Protein AF-I4MXT0-F1 (afdb_monomer_lite)

pLDDT: mean 84.03, std 13.74, range [37.88, 95.0]

Secondary structure (DSSP, 8-state):
-------HHHHHHHHHHHHHHHHHHHHHHHHHHHHHHHHHHHHHHHHHHHHHHHHHHHHHHHHHHHHHHHHHHHHHHHHHHHHHHHHHHHHHHHHHHHHHHH--PPTTTTS--SHHHHHHHHHHHHHHHHHHHHHHHHHHHHHTS----

Radius of gyration: 50.61 Å; chains: 1; bounding box: 91×42×137 Å

Sequence (149 aa):
MARRRSSIPELLMIKILSVLVIPVVGYYAVSQIMQTAFTQQIATIQAVNQQAQEQQQRSIEVARQQKVAAARAAQAANEQYIEEARRRGAAEQAKTQAWYASYQAPKGCNNWKTDTQMVACVEQENAAKQEFDRKWDAGLKETSQPTMR

Foldseek 3Di:
DDDPPPDPVVVVVCVVVCVVVVVVVVVVVVVVVVVVVVVVVVVVVVVVVVVVVVVVVVVVVVVVVVVVVVVVVVVVVVVVVVVVVVVVVVVVVVLVVVLVVPDDQPPQCVPPPDPVSVVVSVVVSVVVVVVSVVVVVVVVVVVPPPPDD

Structure (mmCIF, N/CA/C/O backbone):
data_AF-I4MXT0-F1
#
_entry.id   AF-I4MXT0-F1
#
loop_
_atom_site.group_PDB
_atom_site.id
_atom_site.type_symbol
_atom_site.label_atom_id
_atom_site.label_alt_id
_atom_site.label_comp_id
_atom_site.label_asym_id
_atom_site.label_entity_id
_atom_site.label_seq_id
_atom_site.pdbx_PDB_ins_code
_atom_site.Cartn_x
_atom_site.Cartn_y
_atom_site.Cartn_z
_atom_site.occupancy
_atom_site.B_iso_or_equiv
_atom_site.auth_seq_id
_atom_site.auth_comp_id
_atom_site.auth_asym_id
_atom_site.auth_atom_id
_atom_site.pdbx_PDB_model_num
ATOM 1 N N . MET A 1 1 ? 60.994 -12.679 -85.565 1.00 41.78 1 MET A N 1
ATOM 2 C CA . MET A 1 1 ? 60.849 -11.966 -84.275 1.00 41.78 1 MET A CA 1
ATOM 3 C C . MET A 1 1 ? 60.884 -10.462 -84.535 1.00 41.78 1 MET A C 1
ATOM 5 O O . MET A 1 1 ? 61.959 -9.885 -84.623 1.00 41.78 1 MET A O 1
ATOM 9 N N . ALA A 1 2 ? 59.728 -9.831 -84.751 1.00 41.31 2 ALA A N 1
ATOM 10 C CA . ALA A 1 2 ? 59.643 -8.390 -84.992 1.00 41.31 2 ALA A CA 1
ATOM 11 C C . ALA A 1 2 ? 59.558 -7.653 -83.646 1.00 41.31 2 ALA A C 1
ATOM 13 O O . ALA A 1 2 ? 58.547 -7.739 -82.950 1.00 41.31 2 ALA A O 1
ATOM 14 N N . ARG A 1 3 ? 60.631 -6.952 -83.254 1.00 51.75 3 ARG A N 1
ATOM 15 C CA . ARG A 1 3 ? 60.610 -6.029 -82.108 1.00 51.75 3 ARG A CA 1
ATOM 16 C C . ARG A 1 3 ? 59.709 -4.848 -82.466 1.00 51.75 3 ARG A C 1
ATOM 18 O O . ARG A 1 3 ? 60.120 -3.952 -83.199 1.00 51.75 3 ARG A O 1
ATOM 25 N N . ARG A 1 4 ? 58.478 -4.863 -81.953 1.00 55.06 4 ARG A N 1
ATOM 26 C CA . ARG A 1 4 ? 57.554 -3.725 -81.988 1.00 55.06 4 ARG A CA 1
ATOM 27 C C . ARG A 1 4 ? 58.203 -2.580 -81.206 1.00 55.06 4 ARG A C 1
ATOM 29 O O . ARG A 1 4 ? 58.259 -2.606 -79.981 1.00 55.06 4 ARG A O 1
ATOM 36 N N . ARG A 1 5 ? 58.770 -1.615 -81.927 1.00 56.19 5 ARG A N 1
ATOM 37 C CA . ARG A 1 5 ? 59.289 -0.358 -81.381 1.00 56.19 5 ARG A CA 1
ATOM 38 C C . ARG A 1 5 ? 58.054 0.447 -80.967 1.00 56.19 5 ARG A C 1
ATOM 40 O O . ARG A 1 5 ? 57.443 1.077 -81.822 1.00 56.19 5 ARG A O 1
ATOM 47 N N . SER A 1 6 ? 57.603 0.323 -79.715 1.00 58.59 6 SER A N 1
ATOM 48 C CA . SER A 1 6 ? 56.526 1.191 -79.239 1.00 58.59 6 SER A CA 1
ATOM 49 C C . SER A 1 6 ? 57.048 2.622 -79.247 1.00 58.59 6 SER A C 1
ATOM 51 O O . SER A 1 6 ? 58.166 2.917 -78.812 1.00 58.59 6 SER A O 1
ATOM 53 N N . SER A 1 7 ? 56.268 3.497 -79.857 1.00 58.91 7 SER A N 1
ATOM 54 C CA . SER A 1 7 ? 56.577 4.905 -79.992 1.00 58.91 7 SER A CA 1
ATOM 55 C C . SER A 1 7 ? 56.650 5.492 -78.582 1.00 58.91 7 SER A C 1
ATOM 57 O O . SER A 1 7 ? 55.669 5.453 -77.848 1.00 58.91 7 SER A O 1
ATOM 59 N N . ILE A 1 8 ? 57.795 6.066 -78.206 1.00 62.78 8 ILE A N 1
ATOM 60 C CA . ILE A 1 8 ? 58.009 6.845 -76.971 1.00 62.78 8 ILE A CA 1
ATOM 61 C C . ILE A 1 8 ? 56.798 7.733 -76.562 1.00 62.78 8 ILE A C 1
ATOM 63 O O . ILE A 1 8 ? 56.517 7.796 -75.362 1.00 62.78 8 ILE A O 1
ATOM 67 N N . PRO A 1 9 ? 56.018 8.356 -77.480 1.00 65.56 9 PRO A N 1
ATOM 68 C CA . PRO A 1 9 ? 54.795 9.082 -77.105 1.00 65.56 9 PRO A CA 1
ATOM 69 C C . PRO A 1 9 ? 53.661 8.236 -76.487 1.00 65.56 9 PRO A C 1
ATOM 71 O O . PRO A 1 9 ? 52.953 8.745 -75.620 1.00 65.56 9 PRO A O 1
ATOM 74 N N . GLU A 1 10 ? 53.483 6.960 -76.849 1.00 70.38 10 GLU A N 1
ATOM 75 C CA . GLU A 1 10 ? 52.417 6.114 -76.270 1.00 70.38 10 GLU A CA 1
ATOM 76 C C . GLU A 1 10 ? 52.673 5.811 -74.789 1.00 70.38 10 GLU A C 1
ATOM 78 O O . GLU A 1 10 ? 51.759 5.825 -73.964 1.00 70.38 10 GLU A O 1
ATOM 83 N N . LEU A 1 11 ? 53.938 5.597 -74.426 1.00 72.06 11 LEU A N 1
ATOM 84 C CA . LEU A 1 11 ? 54.337 5.272 -73.057 1.00 72.06 11 LEU A CA 1
ATOM 85 C C . LEU A 1 11 ? 54.205 6.478 -72.111 1.00 72.06 11 LEU A C 1
ATOM 87 O O . LEU A 1 11 ? 53.909 6.307 -70.929 1.00 72.06 11 LEU A O 1
ATOM 91 N N . LEU A 1 12 ? 54.386 7.696 -72.631 1.00 73.94 12 LEU A N 1
ATOM 92 C CA . LEU A 1 12 ? 54.162 8.939 -71.888 1.00 73.94 12 LEU A CA 1
ATOM 93 C C . LEU A 1 12 ? 52.668 9.212 -71.671 1.00 73.94 12 LEU A C 1
ATOM 95 O O . LEU A 1 12 ? 52.271 9.549 -70.555 1.00 73.94 12 LEU A O 1
ATOM 99 N N . MET A 1 13 ? 51.834 8.984 -72.689 1.00 75.81 13 MET A N 1
ATOM 100 C CA . MET A 1 13 ? 50.377 9.127 -72.578 1.00 75.81 13 MET A CA 1
ATOM 101 C C . MET A 1 13 ? 49.783 8.158 -71.548 1.00 75.81 13 MET A C 1
ATOM 103 O O . MET A 1 13 ? 48.961 8.569 -70.731 1.00 75.81 13 MET A O 1
ATOM 107 N N . ILE A 1 14 ? 50.250 6.904 -71.507 1.00 81.25 14 ILE A N 1
ATOM 108 C CA . ILE A 1 14 ? 49.807 5.911 -70.511 1.00 81.25 14 ILE A CA 1
ATOM 109 C C . ILE A 1 14 ? 50.143 6.357 -69.083 1.00 81.25 14 ILE A C 1
ATOM 111 O O . ILE A 1 14 ? 49.309 6.217 -68.190 1.00 81.25 14 ILE A O 1
ATOM 115 N N . LYS A 1 15 ? 51.329 6.934 -68.847 1.00 78.69 15 LYS A N 1
ATOM 116 C CA . LYS A 1 15 ? 51.709 7.426 -67.512 1.00 78.69 15 LYS A CA 1
ATOM 117 C C . LYS A 1 15 ? 50.814 8.579 -67.060 1.00 78.69 15 LYS A C 1
ATOM 119 O O . LYS A 1 15 ? 50.320 8.545 -65.937 1.00 78.69 15 LYS A O 1
ATOM 124 N N . ILE A 1 16 ? 50.546 9.545 -67.936 1.00 81.31 16 ILE A N 1
ATOM 125 C CA . ILE A 1 16 ? 49.689 10.697 -67.615 1.00 81.31 16 ILE A CA 1
ATOM 126 C C . ILE A 1 16 ? 48.239 10.247 -67.377 1.00 81.31 16 ILE A C 1
ATOM 128 O O . ILE A 1 16 ? 47.626 10.645 -66.388 1.00 81.31 16 ILE A O 1
ATOM 132 N N . LEU A 1 17 ? 47.713 9.353 -68.220 1.00 80.94 17 LEU A N 1
ATOM 133 C CA . LEU A 1 17 ? 46.374 8.784 -68.046 1.00 80.94 17 LEU A CA 1
ATOM 134 C C . LEU A 1 17 ? 46.263 7.952 -66.762 1.00 80.94 17 LEU A C 1
ATOM 136 O O . LEU A 1 17 ? 45.260 8.054 -66.060 1.00 80.94 17 LEU A O 1
ATOM 140 N N . SER A 1 18 ? 47.293 7.181 -66.400 1.00 78.75 18 SER A N 1
ATOM 141 C CA . SER A 1 18 ? 47.273 6.366 -65.177 1.00 78.75 18 SER A CA 1
ATOM 142 C C . SER A 1 18 ? 47.154 7.206 -63.900 1.00 78.75 18 SER A C 1
ATOM 144 O O . SER A 1 18 ? 46.420 6.823 -62.992 1.00 78.75 18 SER A O 1
ATOM 146 N N . VAL A 1 19 ? 47.783 8.388 -63.858 1.00 82.94 19 VAL A N 1
ATOM 147 C CA . VAL A 1 19 ? 47.712 9.311 -62.710 1.00 82.94 19 VAL A CA 1
ATOM 148 C C . VAL A 1 19 ? 46.307 9.890 -62.527 1.00 82.94 19 VAL A C 1
ATOM 150 O O . VAL A 1 19 ? 45.939 10.213 -61.405 1.00 82.94 19 VAL A O 1
ATOM 153 N N . LEU A 1 20 ? 45.500 9.979 -63.588 1.00 82.75 20 LEU A N 1
ATOM 154 C CA . LEU A 1 20 ? 44.118 10.464 -63.512 1.00 82.75 20 LEU A CA 1
ATOM 155 C C . LEU A 1 20 ? 43.102 9.338 -63.292 1.00 82.75 20 LEU A C 1
ATOM 157 O O . LEU A 1 20 ? 42.150 9.505 -62.536 1.00 82.75 20 LEU A O 1
ATOM 161 N N . VAL A 1 21 ? 43.301 8.174 -63.912 1.00 86.25 21 VAL A N 1
ATOM 162 C CA . VAL A 1 21 ? 42.339 7.063 -63.839 1.00 86.25 21 VAL A CA 1
ATOM 163 C C . VAL A 1 21 ? 42.372 6.373 -62.474 1.00 86.25 21 VAL A C 1
ATOM 165 O O . VAL A 1 21 ? 41.317 6.085 -61.913 1.00 86.25 21 VAL A O 1
ATOM 168 N N . ILE A 1 22 ? 43.559 6.145 -61.902 1.00 85.25 22 ILE A N 1
ATOM 169 C CA . ILE A 1 22 ? 43.711 5.471 -60.603 1.00 85.25 22 ILE A CA 1
ATOM 170 C C . ILE A 1 22 ? 42.961 6.195 -59.466 1.00 85.25 22 ILE A C 1
ATOM 172 O O . ILE A 1 22 ? 42.197 5.526 -58.768 1.00 85.25 22 ILE A O 1
ATOM 176 N N . PRO A 1 23 ? 43.098 7.522 -59.258 1.00 86.12 23 PRO A N 1
ATOM 177 C CA . PRO A 1 23 ? 42.370 8.202 -58.188 1.00 86.12 23 PRO A CA 1
ATOM 178 C C . PRO A 1 23 ? 40.860 8.251 -58.437 1.00 86.12 23 PRO A C 1
ATOM 180 O O . PRO A 1 23 ? 40.099 8.144 -57.481 1.00 86.12 23 PRO A O 1
ATOM 183 N N . VAL A 1 24 ? 40.407 8.352 -59.692 1.00 88.00 24 VAL A N 1
ATOM 184 C CA . VAL A 1 24 ? 38.970 8.348 -60.021 1.00 88.00 24 VAL A CA 1
ATOM 185 C C . VAL A 1 24 ? 38.340 6.989 -59.716 1.00 88.00 24 VAL A C 1
ATOM 187 O O . VAL A 1 24 ? 37.289 6.924 -59.078 1.00 88.00 24 VAL A O 1
ATOM 190 N N . VAL A 1 25 ? 38.998 5.897 -60.113 1.00 88.44 25 VAL A N 1
ATOM 191 C CA . VAL A 1 25 ? 38.541 4.533 -59.807 1.00 88.44 25 VAL A CA 1
ATOM 192 C C . VAL A 1 25 ? 38.615 4.262 -58.303 1.00 88.44 25 VAL A C 1
ATOM 194 O O . VAL A 1 25 ? 37.675 3.710 -57.737 1.00 88.44 25 VAL A O 1
ATOM 197 N N . GLY A 1 26 ? 39.685 4.706 -57.637 1.00 85.88 26 GLY A N 1
ATOM 198 C CA . GLY A 1 26 ? 39.828 4.602 -56.184 1.00 85.88 26 GLY A CA 1
ATOM 199 C C . GLY A 1 26 ? 38.723 5.346 -55.430 1.00 85.88 26 GLY A C 1
ATOM 200 O O . GLY A 1 26 ? 38.125 4.790 -54.512 1.00 85.88 26 GLY A O 1
ATOM 201 N N . TYR A 1 27 ? 38.384 6.564 -55.856 1.00 91.00 27 TYR A N 1
ATOM 202 C CA . TYR A 1 27 ? 37.293 7.353 -55.283 1.00 91.00 27 TYR A CA 1
ATOM 203 C C . TYR A 1 27 ? 35.930 6.661 -55.439 1.00 91.00 27 TYR A C 1
ATOM 205 O O . TYR A 1 27 ? 35.166 6.554 -54.475 1.00 91.00 27 TYR A O 1
ATOM 213 N N . TYR A 1 28 ? 35.634 6.131 -56.630 1.00 90.19 28 TYR A N 1
ATOM 214 C CA . TYR A 1 28 ? 34.402 5.374 -56.870 1.00 90.19 28 TYR A CA 1
ATOM 215 C C . TYR A 1 28 ? 34.328 4.092 -56.032 1.00 90.19 28 TYR A C 1
ATOM 217 O O . TYR A 1 28 ? 33.286 3.794 -55.455 1.00 90.19 28 TYR A O 1
ATOM 225 N N . ALA A 1 29 ? 35.431 3.352 -55.907 1.00 86.00 29 ALA A N 1
ATOM 226 C CA . ALA A 1 29 ? 35.468 2.143 -55.090 1.00 86.00 29 ALA A CA 1
ATOM 227 C C . ALA A 1 29 ? 35.245 2.450 -53.597 1.00 86.00 29 ALA A C 1
ATOM 229 O O . ALA A 1 29 ? 34.421 1.806 -52.948 1.00 86.00 29 ALA A O 1
ATOM 230 N N . VAL A 1 30 ? 35.928 3.465 -53.056 1.00 87.81 30 VAL A N 1
ATOM 231 C CA . VAL A 1 30 ? 35.807 3.845 -51.639 1.00 87.81 30 VAL A CA 1
ATOM 232 C C . VAL A 1 30 ? 34.409 4.376 -51.323 1.00 87.81 30 VAL A C 1
ATOM 234 O O . VAL A 1 30 ? 33.826 3.978 -50.317 1.00 87.81 30 VAL A O 1
ATOM 237 N N . SER A 1 31 ? 33.836 5.224 -52.181 1.00 85.38 31 SER A N 1
ATOM 238 C CA . SER A 1 31 ? 32.486 5.768 -51.971 1.00 85.38 31 SER A CA 1
ATOM 239 C C . SER A 1 31 ? 31.403 4.683 -51.941 1.00 85.38 31 SER A C 1
ATOM 241 O O . SER A 1 31 ? 30.530 4.730 -51.075 1.00 85.38 31 SER A O 1
ATOM 243 N N . GLN A 1 32 ? 31.492 3.665 -52.801 1.00 83.00 32 GLN A N 1
ATOM 244 C CA . GLN A 1 32 ? 30.561 2.528 -52.804 1.00 83.00 32 GLN A CA 1
ATOM 245 C C . GLN A 1 32 ? 30.667 1.688 -51.522 1.00 83.00 32 GLN A C 1
ATOM 247 O O . GLN A 1 32 ? 29.659 1.366 -50.886 1.00 83.00 32 GLN A O 1
ATOM 252 N N . ILE A 1 33 ? 31.893 1.386 -51.081 1.00 84.50 33 ILE A N 1
ATOM 253 C CA . ILE A 1 33 ? 32.123 0.663 -49.822 1.00 84.50 33 ILE A CA 1
ATOM 254 C C . ILE A 1 33 ? 31.567 1.467 -48.640 1.00 84.50 33 ILE A C 1
ATOM 256 O O . ILE A 1 33 ? 30.888 0.919 -47.774 1.00 84.50 33 ILE A O 1
ATOM 260 N N . MET A 1 34 ? 31.781 2.782 -48.626 1.00 84.69 34 MET A N 1
ATOM 261 C CA . MET A 1 34 ? 31.307 3.643 -47.546 1.00 84.69 34 MET A CA 1
ATOM 262 C C . MET A 1 34 ? 29.771 3.706 -47.493 1.00 84.69 34 MET A C 1
ATOM 264 O O . MET A 1 34 ? 29.193 3.591 -46.416 1.00 84.69 34 MET A O 1
ATOM 268 N N . GLN A 1 35 ? 29.093 3.807 -48.642 1.00 83.38 35 GLN A N 1
ATOM 269 C CA . GLN A 1 35 ? 27.625 3.798 -48.715 1.00 83.38 35 GLN A CA 1
ATOM 270 C C . GLN A 1 35 ? 27.022 2.480 -48.207 1.00 83.38 35 GLN A C 1
ATOM 272 O O . GLN A 1 35 ? 26.057 2.489 -47.438 1.00 83.38 35 GLN A O 1
ATOM 277 N N . THR A 1 36 ? 27.606 1.339 -48.580 1.00 82.94 36 THR A N 1
ATOM 278 C CA . THR A 1 36 ? 27.148 0.029 -48.083 1.00 82.94 36 THR A CA 1
ATOM 279 C C . THR A 1 36 ? 27.389 -0.144 -46.579 1.00 82.94 36 THR A C 1
ATOM 281 O O . THR A 1 36 ? 26.516 -0.644 -45.872 1.00 82.94 36 THR A O 1
ATOM 284 N N . ALA A 1 37 ? 28.511 0.349 -46.049 1.00 82.62 37 ALA A N 1
ATOM 285 C CA . ALA A 1 37 ? 28.778 0.322 -44.611 1.00 82.62 37 ALA A CA 1
ATOM 286 C C . ALA A 1 37 ? 27.802 1.213 -43.817 1.00 82.62 37 ALA A C 1
ATOM 288 O O . ALA A 1 37 ? 27.270 0.791 -42.789 1.00 82.62 37 ALA A O 1
ATOM 289 N N . PHE A 1 38 ? 27.511 2.423 -44.307 1.00 84.69 38 PHE A N 1
ATOM 290 C CA . PHE A 1 38 ? 26.561 3.330 -43.657 1.00 84.69 38 PHE A CA 1
ATOM 291 C C . PHE A 1 38 ? 25.131 2.792 -43.667 1.00 84.69 38 PHE A C 1
ATOM 293 O O . PHE A 1 38 ? 24.444 2.863 -42.651 1.00 84.69 38 PHE A O 1
ATOM 300 N N . THR A 1 39 ? 24.677 2.227 -44.787 1.00 83.94 39 THR A N 1
ATOM 301 C CA . THR A 1 39 ? 23.320 1.661 -44.881 1.00 83.94 39 THR A CA 1
ATOM 302 C C . THR A 1 39 ? 23.118 0.498 -43.910 1.00 83.94 39 THR A C 1
ATOM 304 O O . THR A 1 39 ? 22.080 0.434 -43.252 1.00 83.94 39 THR A O 1
ATOM 307 N N . GLN A 1 40 ? 24.126 -0.361 -43.730 1.00 83.38 40 GLN A N 1
ATOM 308 C CA . GLN A 1 40 ? 24.077 -1.434 -42.733 1.00 83.38 40 GLN A CA 1
ATOM 309 C C . GLN A 1 40 ? 24.033 -0.899 -41.295 1.00 83.38 40 GLN A C 1
ATOM 311 O O . GLN A 1 40 ? 23.240 -1.387 -40.492 1.00 83.38 40 GLN A O 1
ATOM 316 N N . GLN A 1 41 ? 24.826 0.127 -40.967 1.00 82.56 41 GLN A N 1
ATOM 317 C CA . GLN A 1 41 ? 24.808 0.730 -39.627 1.00 82.56 41 GLN A CA 1
ATOM 318 C C . GLN A 1 41 ? 23.496 1.463 -39.319 1.00 82.56 41 GLN A C 1
ATOM 320 O O . GLN A 1 41 ? 22.995 1.392 -38.201 1.00 82.56 41 GLN A O 1
ATOM 325 N N . ILE A 1 42 ? 22.902 2.148 -40.297 1.00 86.88 42 ILE A N 1
ATOM 326 C CA . ILE A 1 42 ? 21.613 2.822 -40.097 1.00 86.88 42 ILE A CA 1
ATOM 327 C C . ILE A 1 42 ? 20.505 1.791 -39.851 1.00 86.88 42 ILE A C 1
ATOM 329 O O . ILE A 1 42 ? 19.686 1.990 -38.954 1.00 86.88 42 ILE A O 1
ATOM 333 N N . ALA A 1 43 ? 20.500 0.676 -40.588 1.00 85.69 43 ALA A N 1
ATOM 334 C CA . ALA A 1 43 ? 19.513 -0.385 -40.403 1.00 85.69 43 ALA A CA 1
ATOM 335 C C . ALA A 1 43 ? 19.597 -1.020 -39.003 1.00 85.69 43 ALA A C 1
ATOM 337 O O . ALA A 1 43 ? 18.569 -1.226 -38.356 1.00 85.69 43 ALA A O 1
ATOM 338 N N . THR A 1 44 ? 20.808 -1.277 -38.494 1.00 86.94 44 THR A N 1
ATOM 339 C CA . THR A 1 44 ? 20.982 -1.821 -37.138 1.00 86.94 44 THR A CA 1
ATOM 340 C C . THR A 1 44 ? 20.589 -0.812 -36.063 1.00 86.94 44 THR A C 1
ATOM 342 O O . THR A 1 44 ? 19.883 -1.177 -35.125 1.00 86.94 44 THR A O 1
ATOM 345 N N . ILE A 1 45 ? 20.956 0.465 -36.211 1.00 88.44 45 ILE A N 1
ATOM 346 C CA . ILE A 1 45 ? 20.565 1.526 -35.270 1.00 88.44 45 ILE A CA 1
ATOM 347 C C . ILE A 1 45 ? 19.042 1.699 -35.232 1.00 88.44 45 ILE A C 1
ATOM 349 O O . ILE A 1 45 ? 18.468 1.843 -34.152 1.00 88.44 45 ILE A O 1
ATOM 353 N N . GLN A 1 46 ? 18.365 1.653 -36.382 1.00 87.31 46 GLN A N 1
ATOM 354 C CA . GLN A 1 46 ? 16.903 1.720 -36.432 1.00 87.31 46 GLN A CA 1
ATOM 355 C C . GLN A 1 46 ? 16.254 0.522 -35.733 1.00 87.31 46 GLN A C 1
ATOM 357 O O . GLN A 1 46 ? 15.334 0.720 -34.941 1.00 87.31 46 GLN A O 1
ATOM 362 N N . ALA A 1 47 ? 16.763 -0.693 -35.957 1.00 88.38 47 ALA A N 1
ATOM 363 C CA . ALA A 1 47 ? 16.253 -1.893 -35.299 1.00 88.38 47 ALA A CA 1
ATOM 364 C C . ALA A 1 47 ? 16.444 -1.845 -33.772 1.00 88.38 47 ALA A C 1
ATOM 366 O O . ALA A 1 47 ? 15.512 -2.144 -33.026 1.00 88.38 47 ALA A O 1
ATOM 367 N N . VAL A 1 48 ? 17.615 -1.406 -33.291 1.00 91.19 48 VAL A N 1
ATOM 368 C CA . VAL A 1 48 ? 17.876 -1.257 -31.849 1.00 91.19 48 VAL A CA 1
ATOM 369 C C . VAL A 1 48 ? 16.991 -0.170 -31.239 1.00 91.19 48 VAL A C 1
ATOM 371 O O . VAL A 1 48 ? 16.426 -0.381 -30.170 1.00 91.19 48 VAL A O 1
ATOM 374 N N . ASN A 1 49 ? 16.807 0.966 -31.916 1.00 90.94 49 ASN A N 1
ATOM 375 C CA . ASN A 1 49 ? 15.930 2.032 -31.427 1.00 90.94 49 ASN A CA 1
ATOM 376 C C . ASN A 1 49 ? 14.463 1.594 -31.354 1.00 90.94 49 ASN A C 1
ATOM 378 O O . ASN A 1 49 ? 13.787 1.918 -30.380 1.00 90.94 49 ASN A O 1
ATOM 382 N N . GLN A 1 50 ? 13.972 0.840 -32.341 1.00 91.88 50 GLN A N 1
ATOM 383 C CA . GLN A 1 50 ? 12.615 0.288 -32.308 1.00 91.88 50 GLN A CA 1
ATOM 384 C C . GLN A 1 50 ? 12.447 -0.697 -31.148 1.00 91.88 50 GLN A C 1
ATOM 386 O O . GLN A 1 50 ? 11.509 -0.566 -30.365 1.00 91.88 50 GLN A O 1
ATOM 391 N N . GLN A 1 51 ? 13.398 -1.618 -30.962 1.00 92.38 51 GLN A N 1
ATOM 392 C CA . GLN A 1 51 ? 13.371 -2.548 -29.832 1.00 92.38 51 GLN A CA 1
ATOM 393 C C . GLN A 1 51 ? 13.436 -1.825 -28.482 1.00 92.38 51 GLN A C 1
ATOM 395 O O . GLN A 1 51 ? 12.693 -2.172 -27.565 1.00 92.38 51 GLN A O 1
ATOM 400 N N . ALA A 1 52 ? 14.279 -0.798 -28.357 1.00 91.56 52 ALA A N 1
ATOM 401 C CA . ALA A 1 52 ? 14.376 0.007 -27.145 1.00 91.56 52 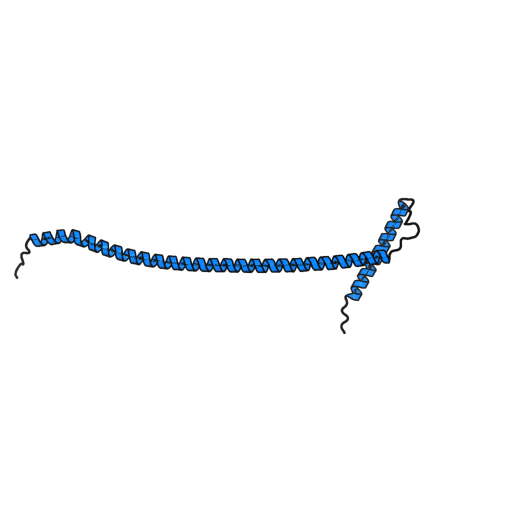ALA A CA 1
ATOM 402 C C . ALA A 1 52 ? 13.062 0.748 -26.851 1.00 91.56 52 ALA A C 1
ATOM 404 O O . ALA A 1 52 ? 12.600 0.745 -25.710 1.00 91.56 52 ALA A O 1
ATOM 405 N N . GLN A 1 53 ? 12.417 1.321 -27.874 1.00 92.88 53 GLN A N 1
ATOM 406 C CA . GLN A 1 53 ? 11.111 1.965 -27.724 1.00 92.88 53 GLN A CA 1
ATOM 407 C C . GLN A 1 53 ? 10.025 0.971 -27.312 1.00 92.88 53 GLN A C 1
ATOM 409 O O . GLN A 1 53 ? 9.264 1.258 -26.389 1.00 92.88 53 GLN A O 1
ATOM 414 N N . GLU A 1 54 ? 9.963 -0.208 -27.930 1.00 92.94 54 GLU A N 1
ATOM 415 C CA . GLU A 1 54 ? 8.997 -1.242 -27.551 1.00 92.94 54 GLU A CA 1
ATOM 416 C C . GLU A 1 54 ? 9.211 -1.725 -26.114 1.00 92.94 54 GLU A C 1
ATOM 418 O O . GLU A 1 54 ? 8.253 -1.855 -25.349 1.00 92.94 54 GLU A O 1
ATOM 423 N N . GLN A 1 55 ? 10.461 -1.963 -25.711 1.00 92.12 55 GLN A N 1
ATOM 424 C CA . GLN A 1 55 ? 10.788 -2.355 -24.340 1.00 92.12 55 GLN A CA 1
ATOM 425 C C . GLN A 1 55 ? 10.422 -1.259 -23.337 1.00 92.12 55 GLN A C 1
ATOM 427 O O . GLN A 1 55 ? 9.876 -1.555 -22.271 1.00 92.12 55 GLN A O 1
ATOM 432 N N . GLN A 1 56 ? 10.666 0.006 -23.679 1.00 93.00 56 GLN A N 1
ATOM 433 C CA . GLN A 1 56 ? 10.288 1.141 -22.846 1.00 93.00 56 GLN A CA 1
ATOM 434 C C . GLN A 1 56 ? 8.765 1.279 -22.730 1.00 93.00 56 GLN A C 1
ATOM 436 O O . GLN A 1 56 ? 8.250 1.495 -21.637 1.00 93.00 56 GLN A O 1
ATOM 441 N N . GLN A 1 57 ? 8.019 1.096 -23.820 1.00 93.69 57 GLN A N 1
ATOM 442 C CA . GLN A 1 57 ? 6.555 1.119 -23.776 1.00 93.69 57 GLN A CA 1
ATOM 443 C C . GLN A 1 57 ? 5.999 -0.023 -22.922 1.00 93.69 57 GLN A C 1
ATOM 445 O O . GLN A 1 57 ? 5.127 0.206 -22.083 1.00 93.69 57 GLN A O 1
ATOM 450 N N . ARG A 1 58 ? 6.543 -1.237 -23.066 1.00 93.75 58 ARG A N 1
ATOM 451 C CA . ARG A 1 58 ? 6.147 -2.388 -22.241 1.00 93.75 58 ARG A CA 1
ATOM 452 C C . ARG A 1 58 ? 6.448 -2.158 -20.764 1.00 93.75 58 ARG A C 1
ATOM 454 O O . ARG A 1 58 ? 5.605 -2.465 -19.928 1.00 93.75 58 ARG A O 1
ATOM 461 N N . SER A 1 59 ? 7.615 -1.609 -20.428 1.00 92.44 59 SER A N 1
ATOM 462 C CA . SER A 1 59 ? 7.969 -1.349 -19.028 1.00 92.44 59 SER A CA 1
ATOM 463 C C . SER A 1 59 ? 7.087 -0.268 -18.401 1.00 92.44 59 SER A C 1
ATOM 465 O O . SER A 1 59 ? 6.652 -0.429 -17.260 1.00 92.44 59 SER A O 1
ATOM 467 N N . ILE A 1 60 ? 6.744 0.783 -19.153 1.00 94.31 60 ILE A N 1
ATOM 468 C CA . ILE A 1 60 ? 5.795 1.816 -18.717 1.00 94.31 60 ILE A CA 1
ATOM 469 C C . ILE A 1 60 ? 4.407 1.214 -18.487 1.00 94.31 60 ILE A C 1
ATOM 471 O O . ILE A 1 60 ? 3.785 1.503 -17.464 1.00 94.31 60 ILE A O 1
ATOM 475 N N . GLU A 1 61 ? 3.927 0.368 -19.398 1.00 94.19 61 GLU A N 1
ATOM 476 C CA . GLU A 1 61 ? 2.611 -0.260 -19.276 1.00 94.19 61 GLU A CA 1
ATOM 477 C C . GLU A 1 61 ? 2.549 -1.205 -18.068 1.00 94.19 61 GLU A C 1
ATOM 479 O O . GLU A 1 61 ? 1.629 -1.112 -17.257 1.00 94.19 61 GLU A O 1
ATOM 484 N N . VAL A 1 62 ? 3.578 -2.033 -17.861 1.00 94.38 62 VAL A N 1
ATOM 485 C CA . VAL A 1 62 ? 3.683 -2.891 -16.669 1.00 94.38 62 VAL A CA 1
ATOM 486 C C . VAL A 1 62 ? 3.715 -2.050 -15.391 1.00 94.38 62 VAL A C 1
ATOM 488 O O . VAL A 1 62 ? 2.970 -2.329 -14.451 1.00 94.38 62 VAL A O 1
ATOM 491 N N . ALA A 1 63 ? 4.517 -0.982 -15.352 1.00 93.06 63 ALA A N 1
ATOM 492 C CA . ALA A 1 63 ? 4.575 -0.088 -14.198 1.00 93.06 63 ALA A CA 1
ATOM 493 C C . ALA A 1 63 ? 3.224 0.600 -13.935 1.00 93.06 63 ALA A C 1
ATOM 495 O O . ALA A 1 63 ? 2.824 0.778 -12.782 1.00 93.06 63 ALA A O 1
ATOM 496 N N . ARG A 1 64 ? 2.489 0.970 -14.989 1.00 94.31 64 ARG A N 1
ATOM 497 C CA . ARG A 1 64 ? 1.147 1.552 -14.881 1.00 94.31 64 ARG A CA 1
ATOM 498 C C . ARG A 1 64 ? 0.154 0.544 -14.312 1.00 94.31 64 ARG A C 1
ATOM 500 O O . ARG A 1 64 ? -0.575 0.884 -13.382 1.00 94.31 64 ARG A O 1
ATOM 507 N N . GLN A 1 65 ? 0.156 -0.686 -14.816 1.00 93.88 65 GLN A N 1
ATOM 508 C CA . GLN A 1 65 ? -0.711 -1.757 -14.325 1.00 93.88 65 GLN A CA 1
ATOM 509 C C . GLN A 1 65 ? -0.426 -2.086 -12.859 1.00 93.88 65 GLN A C 1
ATOM 511 O O . GLN A 1 65 ? -1.358 -2.174 -12.062 1.00 93.88 65 GLN A O 1
ATOM 516 N N . GLN A 1 66 ? 0.849 -2.167 -12.472 1.00 93.56 66 GLN A N 1
ATOM 517 C CA . GLN A 1 66 ? 1.245 -2.370 -11.077 1.00 93.56 66 GLN A CA 1
ATOM 518 C C . GLN A 1 66 ? 0.773 -1.229 -10.172 1.00 93.56 66 GLN A C 1
ATOM 520 O O . GLN A 1 66 ? 0.216 -1.490 -9.109 1.00 93.56 66 GLN A O 1
ATOM 525 N N . LYS A 1 67 ? 0.923 0.033 -10.598 1.00 93.50 67 LYS A N 1
ATOM 526 C CA . LYS A 1 67 ? 0.418 1.190 -9.841 1.00 93.50 67 LYS A CA 1
ATOM 527 C C . LYS A 1 67 ? -1.097 1.143 -9.659 1.00 93.50 67 LYS A C 1
ATOM 529 O O . LYS A 1 67 ? -1.581 1.404 -8.563 1.00 93.50 67 LYS A O 1
ATOM 534 N N . VAL A 1 68 ? -1.845 0.790 -10.705 1.00 95.00 68 VAL A N 1
ATOM 535 C CA . VAL A 1 68 ? -3.309 0.661 -10.627 1.00 95.00 68 VAL A CA 1
ATOM 536 C C . VAL A 1 68 ? -3.710 -0.488 -9.702 1.00 95.00 68 VAL A C 1
ATOM 538 O O . VAL A 1 68 ? -4.598 -0.312 -8.872 1.00 95.00 68 VAL A O 1
ATOM 541 N N . ALA A 1 69 ? -3.050 -1.643 -9.800 1.00 93.94 69 ALA A N 1
ATOM 542 C CA . ALA A 1 69 ? -3.312 -2.785 -8.927 1.00 93.94 69 ALA A CA 1
ATOM 543 C C . ALA A 1 69 ? -3.013 -2.457 -7.455 1.00 93.94 69 ALA A C 1
ATOM 545 O O . ALA A 1 69 ? -3.845 -2.718 -6.589 1.00 93.94 69 ALA A O 1
ATOM 546 N N . ALA A 1 70 ? -1.875 -1.813 -7.181 1.00 93.69 70 ALA A N 1
ATOM 547 C CA . ALA A 1 70 ? -1.504 -1.373 -5.840 1.00 93.69 70 ALA A CA 1
ATOM 548 C C . ALA A 1 70 ? -2.491 -0.337 -5.281 1.00 93.69 70 ALA A C 1
ATOM 550 O O . ALA A 1 70 ? -2.912 -0.449 -4.133 1.00 93.69 70 ALA A O 1
ATOM 551 N N . ALA A 1 71 ? -2.917 0.634 -6.096 1.00 94.00 71 ALA A N 1
ATOM 552 C CA . ALA A 1 71 ? -3.910 1.625 -5.691 1.00 94.00 71 ALA A CA 1
ATOM 553 C C . ALA A 1 71 ? -5.262 0.979 -5.353 1.00 94.00 71 ALA A C 1
ATOM 555 O O . ALA A 1 71 ? -5.862 1.321 -4.338 1.00 94.00 71 ALA A O 1
ATOM 556 N N . ARG A 1 72 ? -5.721 0.009 -6.156 1.00 94.00 72 ARG A N 1
ATOM 557 C CA . ARG A 1 72 ? -6.955 -0.744 -5.877 1.00 94.00 72 ARG A CA 1
ATOM 558 C C . ARG A 1 72 ? -6.848 -1.568 -4.597 1.00 94.00 72 ARG A C 1
ATOM 560 O O . ARG A 1 72 ? -7.780 -1.563 -3.802 1.00 94.00 72 ARG A O 1
ATOM 567 N N . ALA A 1 73 ? -5.719 -2.240 -4.377 1.00 93.31 73 ALA A N 1
ATOM 568 C CA . ALA A 1 73 ? -5.484 -2.997 -3.150 1.00 93.31 73 ALA A CA 1
ATOM 569 C C . ALA A 1 73 ? -5.477 -2.083 -1.912 1.00 93.31 73 ALA A C 1
ATOM 571 O O . ALA A 1 73 ? -6.103 -2.406 -0.906 1.00 93.31 73 ALA A O 1
ATOM 572 N N . ALA A 1 74 ? -4.833 -0.916 -2.005 1.00 93.75 74 ALA A N 1
ATOM 573 C CA . ALA A 1 74 ? -4.824 0.075 -0.933 1.00 93.75 74 ALA A CA 1
ATOM 574 C C . ALA A 1 74 ? -6.225 0.641 -0.648 1.00 93.75 74 ALA A C 1
ATOM 576 O O . ALA A 1 74 ? -6.593 0.799 0.513 1.00 93.75 74 ALA A O 1
ATOM 577 N N . GLN A 1 75 ? -7.023 0.908 -1.688 1.00 93.44 75 GLN A N 1
ATOM 578 C CA . GLN A 1 75 ? -8.415 1.345 -1.533 1.00 93.44 75 GLN A CA 1
ATOM 579 C C . GLN A 1 75 ? -9.266 0.279 -0.841 1.00 93.44 75 GLN A C 1
ATOM 581 O O . GLN A 1 75 ? -9.907 0.588 0.158 1.00 93.44 75 GLN A O 1
ATOM 586 N N . ALA A 1 76 ? -9.202 -0.973 -1.299 1.00 94.06 76 ALA A N 1
ATOM 587 C CA . ALA A 1 76 ? -9.951 -2.070 -0.692 1.00 94.06 76 ALA A CA 1
ATOM 588 C C . ALA A 1 76 ? -9.571 -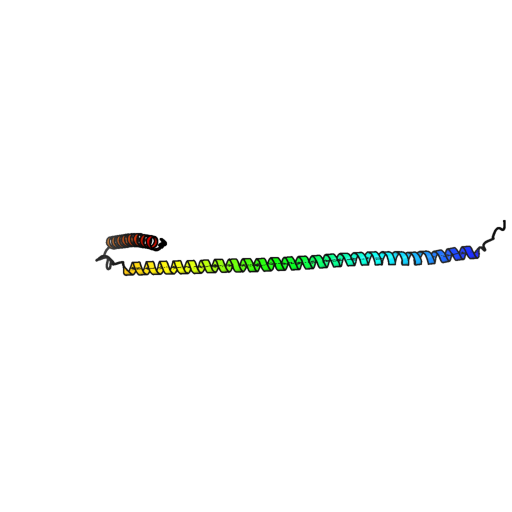2.286 0.785 1.00 94.06 76 ALA A C 1
ATOM 590 O O . ALA A 1 76 ? -10.445 -2.459 1.630 1.00 94.06 76 ALA A O 1
ATOM 591 N N . ALA A 1 77 ? -8.277 -2.220 1.119 1.00 92.88 77 ALA A N 1
ATOM 592 C CA . ALA A 1 77 ? -7.817 -2.320 2.505 1.00 92.88 77 ALA A CA 1
ATOM 593 C C . ALA A 1 77 ? -8.329 -1.157 3.373 1.00 92.88 77 ALA A C 1
ATOM 595 O O . ALA A 1 77 ? -8.733 -1.362 4.516 1.00 92.88 77 ALA A O 1
ATOM 596 N N . ASN A 1 78 ? -8.348 0.062 2.829 1.00 94.00 78 ASN A N 1
ATOM 597 C CA . ASN A 1 78 ? -8.863 1.228 3.538 1.00 94.00 78 ASN A CA 1
ATOM 598 C C . ASN A 1 78 ? -10.382 1.144 3.761 1.00 94.00 78 ASN A C 1
ATOM 600 O O . ASN A 1 78 ? -10.863 1.454 4.846 1.00 94.00 78 ASN A O 1
ATOM 604 N N . GLU A 1 79 ? -11.141 0.684 2.767 1.00 93.75 79 GLU A N 1
ATOM 605 C CA . GLU A 1 79 ? -12.584 0.455 2.898 1.00 93.75 79 GLU A CA 1
ATOM 606 C C . GLU A 1 79 ? -12.894 -0.594 3.970 1.00 93.75 79 GLU A C 1
ATOM 608 O O . GLU A 1 79 ? -13.753 -0.363 4.821 1.00 93.75 79 GLU A O 1
ATOM 613 N N . GLN A 1 80 ? -12.149 -1.704 3.989 1.00 92.94 80 GLN A N 1
ATOM 614 C CA . GLN A 1 80 ? -12.270 -2.721 5.036 1.00 92.94 80 GLN A CA 1
ATOM 615 C C . GLN A 1 80 ? -11.969 -2.144 6.422 1.00 92.94 80 GLN A C 1
ATOM 617 O O . GLN A 1 80 ? -12.740 -2.361 7.354 1.00 92.94 80 GLN A O 1
ATOM 622 N N . TYR A 1 81 ? -10.898 -1.358 6.553 1.00 92.38 81 TYR A N 1
ATOM 623 C CA . TYR A 1 81 ? -10.548 -0.708 7.815 1.00 92.38 81 TYR A CA 1
ATOM 624 C C . TYR A 1 81 ? -11.638 0.259 8.298 1.00 92.38 81 TYR A C 1
ATOM 626 O O . TYR A 1 81 ? -12.003 0.245 9.474 1.00 92.38 81 TYR A O 1
ATOM 634 N N . ILE A 1 82 ? -12.190 1.081 7.400 1.00 93.88 82 ILE A N 1
ATOM 635 C CA . ILE A 1 82 ? -13.267 2.024 7.727 1.00 93.88 82 ILE A CA 1
ATOM 636 C C . ILE A 1 82 ? -14.525 1.272 8.165 1.00 93.88 82 ILE A C 1
ATOM 638 O O . ILE A 1 82 ? -15.157 1.660 9.149 1.00 93.88 82 ILE A O 1
ATOM 642 N N . GLU A 1 83 ? -14.888 0.198 7.468 1.00 93.50 83 GLU A N 1
ATOM 643 C CA . GLU A 1 83 ? -16.076 -0.583 7.804 1.00 93.50 83 GLU A CA 1
ATOM 644 C C . GLU A 1 83 ? -15.899 -1.322 9.137 1.00 93.50 83 GLU A C 1
ATOM 646 O O . GLU A 1 83 ? -16.798 -1.315 9.978 1.00 93.50 83 GLU A O 1
ATOM 651 N N . GLU A 1 84 ? -14.717 -1.882 9.406 1.00 93.12 84 GLU A N 1
ATOM 652 C CA . GLU A 1 84 ? -14.394 -2.441 10.719 1.00 93.12 84 GLU A CA 1
ATOM 653 C C . GLU A 1 84 ? -14.463 -1.390 11.827 1.00 93.12 84 GLU A C 1
ATOM 655 O O . GLU A 1 84 ? -15.072 -1.639 12.870 1.00 93.12 84 GLU A O 1
ATOM 660 N N . ALA A 1 85 ? -13.880 -0.209 11.609 1.00 92.00 85 ALA A N 1
ATOM 661 C CA . ALA A 1 85 ? -13.924 0.887 12.569 1.00 92.00 85 ALA A CA 1
ATOM 662 C C . ALA A 1 85 ? -15.366 1.340 12.835 1.00 92.00 85 ALA A C 1
ATOM 664 O O . ALA A 1 85 ? -15.747 1.537 13.989 1.00 92.00 85 ALA A O 1
ATOM 665 N N . ARG A 1 86 ? -16.203 1.427 11.793 1.00 92.88 86 ARG A N 1
ATOM 666 C CA . ARG A 1 86 ? -17.634 1.732 11.920 1.00 92.88 86 ARG A CA 1
ATOM 667 C C . ARG A 1 86 ? -18.356 0.669 12.743 1.00 92.88 86 ARG A C 1
ATOM 669 O O . ARG A 1 86 ? -19.107 1.021 13.651 1.00 92.88 86 ARG A O 1
ATOM 676 N N . ARG A 1 87 ? -18.132 -0.618 12.461 1.00 91.94 87 ARG A N 1
ATOM 677 C CA . ARG A 1 87 ? -18.763 -1.723 13.203 1.00 91.94 87 ARG A CA 1
ATOM 678 C C . ARG A 1 87 ? -18.341 -1.736 14.670 1.00 91.94 87 ARG A C 1
ATOM 680 O O . ARG A 1 87 ? -19.197 -1.901 15.535 1.00 91.94 87 ARG A O 1
ATOM 687 N N . ARG A 1 88 ? -17.053 -1.524 14.955 1.00 90.19 88 ARG A N 1
ATOM 688 C CA . ARG A 1 88 ? -16.537 -1.409 16.329 1.00 90.19 88 ARG A CA 1
ATOM 689 C C . ARG A 1 88 ? -17.144 -0.206 17.045 1.00 90.19 88 ARG A C 1
ATOM 691 O O . ARG A 1 88 ? -17.679 -0.374 18.134 1.00 90.19 88 ARG A O 1
ATOM 698 N N . GLY A 1 89 ? -17.170 0.959 16.399 1.00 90.88 89 GLY A N 1
ATOM 699 C CA . GLY A 1 89 ? -17.784 2.164 16.955 1.00 90.88 89 GLY A CA 1
ATOM 700 C C . GLY A 1 89 ? -19.275 1.984 17.257 1.00 90.88 89 GLY A C 1
ATOM 701 O O . GLY A 1 89 ? -19.732 2.349 18.336 1.00 90.88 89 GLY A O 1
ATOM 702 N N . ALA A 1 90 ? -20.035 1.353 16.357 1.00 92.19 90 ALA A N 1
ATOM 703 C CA . ALA A 1 90 ? -21.446 1.045 16.592 1.00 92.19 90 ALA A CA 1
ATOM 704 C C . ALA A 1 90 ? -21.643 0.066 17.764 1.00 92.19 90 ALA A C 1
ATOM 706 O O . ALA A 1 90 ? -22.539 0.259 18.586 1.00 92.19 90 ALA A O 1
ATOM 707 N N . ALA A 1 91 ? -20.791 -0.958 17.878 1.00 89.81 91 ALA A N 1
ATOM 708 C CA . ALA A 1 91 ? -20.832 -1.905 18.990 1.00 89.81 91 ALA A CA 1
ATOM 709 C C . ALA A 1 91 ? -20.488 -1.240 20.335 1.00 89.81 91 ALA A C 1
ATOM 711 O O . ALA A 1 91 ? -21.159 -1.496 21.334 1.00 89.81 91 ALA A O 1
ATOM 712 N N . GLU A 1 92 ? -19.491 -0.353 20.368 1.00 90.25 92 GLU A N 1
ATOM 713 C CA . GLU A 1 92 ? -19.131 0.425 21.560 1.00 90.25 92 GLU A CA 1
ATOM 714 C C . GLU A 1 92 ? -20.238 1.399 21.970 1.00 90.25 92 GLU A C 1
ATOM 716 O O . GLU A 1 92 ? -20.555 1.514 23.157 1.00 90.25 92 GLU A O 1
ATOM 721 N N . GLN A 1 93 ? -20.877 2.061 21.002 1.00 92.12 93 GLN A N 1
ATOM 722 C CA . GLN A 1 93 ? -22.035 2.915 21.259 1.00 92.12 93 GLN A CA 1
ATOM 723 C C . GLN A 1 93 ? -23.199 2.111 21.839 1.00 92.12 93 GLN A C 1
ATOM 725 O O . GLN A 1 93 ? -23.762 2.510 22.857 1.00 92.12 93 GLN A O 1
ATOM 730 N N . ALA A 1 94 ? -23.523 0.955 21.253 1.00 90.69 94 ALA A N 1
ATOM 731 C CA . ALA A 1 94 ? -24.567 0.070 21.767 1.00 90.69 94 ALA A CA 1
ATOM 732 C C . ALA A 1 94 ? -24.251 -0.418 23.191 1.00 90.69 94 ALA A C 1
ATOM 734 O O . ALA A 1 94 ? -25.115 -0.372 24.066 1.00 90.69 94 ALA A O 1
ATOM 735 N N . LYS A 1 95 ? -22.996 -0.808 23.451 1.00 91.38 95 LYS A N 1
ATOM 736 C CA . LYS A 1 95 ? -22.519 -1.203 24.783 1.00 91.38 95 LYS A CA 1
ATOM 737 C C . LYS A 1 95 ? -22.674 -0.069 25.797 1.00 91.38 95 LYS A C 1
ATOM 739 O O . LYS A 1 95 ? -23.139 -0.290 26.912 1.00 91.38 95 LYS A O 1
ATOM 744 N N . THR A 1 96 ? -22.315 1.148 25.402 1.00 91.38 96 THR A N 1
ATOM 745 C CA . THR A 1 96 ? -22.417 2.349 26.240 1.00 91.38 96 THR A CA 1
ATOM 746 C C . THR A 1 96 ? -23.874 2.687 26.558 1.00 91.38 96 THR A C 1
ATOM 748 O O . THR A 1 96 ? -24.212 2.938 27.712 1.00 91.38 96 THR A O 1
ATOM 751 N N . GLN A 1 97 ? -24.762 2.637 25.563 1.00 92.69 97 GLN A N 1
ATOM 752 C CA . GLN A 1 97 ? -26.198 2.853 25.766 1.00 92.69 97 GLN A CA 1
ATOM 753 C C . GLN A 1 97 ? -26.805 1.791 26.690 1.00 92.69 97 GLN A C 1
ATOM 755 O O . GLN A 1 97 ? -27.556 2.131 27.602 1.00 92.69 97 GLN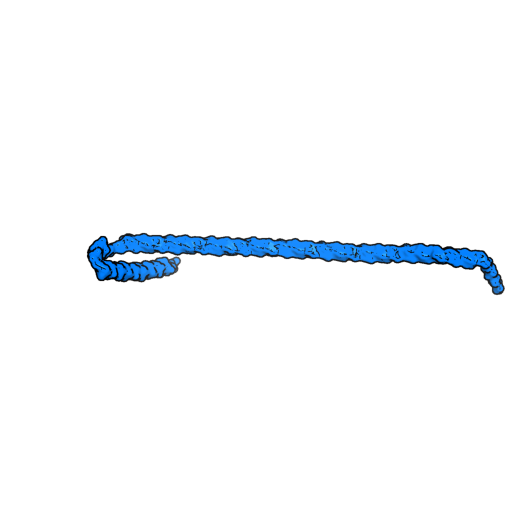 A O 1
ATOM 760 N N . ALA A 1 98 ? -26.442 0.520 26.503 1.00 92.19 98 ALA A N 1
ATOM 761 C CA . ALA A 1 98 ? -26.889 -0.571 27.363 1.00 92.19 98 ALA A CA 1
ATOM 762 C C . ALA A 1 98 ? -26.391 -0.409 28.809 1.00 92.19 98 ALA A C 1
ATOM 764 O O . ALA A 1 98 ? -27.151 -0.644 29.749 1.00 92.19 98 ALA A O 1
ATOM 765 N N . TRP A 1 99 ? -25.151 0.055 29.000 1.00 92.69 99 TRP A N 1
ATOM 766 C CA . TRP A 1 99 ? -24.635 0.401 30.323 1.00 92.69 99 TRP A CA 1
ATOM 767 C C . TRP A 1 99 ? -25.508 1.466 30.991 1.00 92.69 99 TRP A C 1
ATOM 769 O O . TRP A 1 99 ? -26.061 1.194 32.052 1.00 92.69 99 TRP A O 1
ATOM 779 N N . TYR A 1 100 ? -25.718 2.622 30.353 1.00 90.69 100 TYR A N 1
ATOM 780 C CA . TYR A 1 100 ? -26.522 3.706 30.933 1.00 90.69 100 TYR A CA 1
ATOM 781 C C . TYR A 1 100 ? -27.990 3.330 31.166 1.00 90.69 100 TYR A C 1
ATOM 783 O O . TYR A 1 100 ? -28.599 3.827 32.108 1.00 90.69 100 TYR A O 1
ATOM 791 N N . ALA A 1 101 ? -28.559 2.445 30.345 1.00 90.62 101 ALA A N 1
ATOM 792 C CA . ALA A 1 101 ? -29.913 1.937 30.552 1.00 90.62 101 ALA A CA 1
ATOM 793 C C . ALA A 1 101 ? -30.013 0.967 31.745 1.00 90.62 101 ALA A C 1
ATOM 795 O O . ALA A 1 101 ? -31.064 0.873 32.376 1.00 90.62 101 ALA A O 1
ATOM 796 N N . SER A 1 102 ? -28.937 0.230 32.041 1.00 88.56 102 SER A N 1
ATOM 797 C CA . SER A 1 102 ? -28.901 -0.781 33.108 1.00 88.56 102 SER A CA 1
ATOM 798 C C . SER A 1 102 ? -28.384 -0.252 34.448 1.00 88.56 102 SER A C 1
ATOM 800 O O . SER A 1 102 ? -28.773 -0.762 35.499 1.00 88.56 102 SER A O 1
ATOM 802 N N . TYR A 1 103 ? -27.511 0.755 34.427 1.00 90.31 103 TYR A N 1
ATOM 803 C CA . TYR A 1 103 ? -26.867 1.278 35.621 1.00 90.31 103 TYR A CA 1
ATOM 804 C C . TYR A 1 103 ? -27.797 2.214 36.390 1.00 90.31 103 TYR A C 1
ATOM 806 O O . TYR A 1 103 ? -28.358 3.164 35.847 1.00 90.31 103 TYR A O 1
ATOM 814 N N . GLN A 1 104 ? -27.916 1.966 37.692 1.00 87.75 104 GLN A N 1
ATOM 815 C CA . GLN A 1 104 ? -28.596 2.854 38.624 1.00 87.75 104 GLN A CA 1
ATOM 816 C C . GLN A 1 104 ? -27.628 3.228 39.737 1.00 87.75 104 GLN A C 1
ATOM 818 O O . GLN A 1 104 ? -27.102 2.357 40.431 1.00 87.75 104 GLN A O 1
ATOM 823 N N . ALA A 1 105 ? -27.410 4.532 39.910 1.00 86.44 105 ALA A N 1
ATOM 824 C CA . ALA A 1 105 ? -26.536 5.036 40.955 1.00 86.44 105 ALA A CA 1
ATOM 825 C C . ALA A 1 105 ? -27.077 4.649 42.350 1.00 86.44 105 ALA A C 1
ATOM 827 O O . ALA A 1 105 ? -28.269 4.848 42.625 1.00 86.44 105 ALA A O 1
ATOM 828 N N . PRO A 1 106 ? -26.225 4.134 43.254 1.00 83.25 106 PRO A N 1
ATOM 829 C CA . PRO A 1 106 ? -26.608 3.850 44.631 1.00 83.25 106 PRO A CA 1
ATOM 830 C C . PRO A 1 106 ? -27.137 5.096 45.356 1.00 83.25 106 PRO A C 1
ATOM 832 O O . PRO A 1 106 ? -26.700 6.229 45.117 1.00 83.25 106 PRO A O 1
ATOM 835 N N . LYS A 1 107 ? -28.078 4.897 46.289 1.00 81.31 107 LYS A N 1
ATOM 836 C CA . LYS A 1 107 ? -28.631 5.995 47.100 1.00 81.31 107 LYS A CA 1
ATOM 837 C C . LYS A 1 107 ? -27.501 6.720 47.838 1.00 81.31 107 LYS A C 1
ATOM 839 O O . LYS A 1 107 ? -26.731 6.093 48.555 1.00 81.31 107 LYS A O 1
ATOM 844 N N . GLY A 1 108 ? -27.443 8.044 47.696 1.00 81.69 108 GLY A N 1
ATOM 845 C CA . GLY A 1 108 ? -26.424 8.888 48.333 1.00 81.69 108 GLY A CA 1
ATOM 846 C C . GLY A 1 108 ? -25.223 9.234 47.447 1.00 81.69 108 GLY A C 1
ATOM 847 O O . GLY A 1 108 ? -24.530 10.19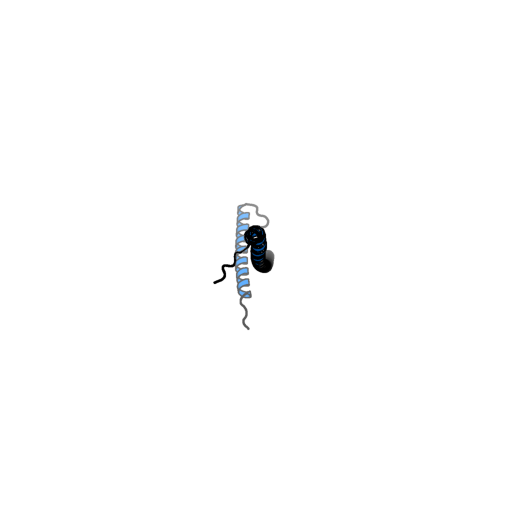5 47.760 1.00 81.69 108 GLY A O 1
ATOM 848 N N . CYS A 1 109 ? -25.031 8.563 46.305 1.00 84.56 109 CYS A N 1
ATOM 849 C CA . CYS A 1 109 ? -23.941 8.888 45.374 1.00 84.56 109 CYS A CA 1
ATOM 850 C C . CYS A 1 109 ? -24.207 10.117 44.491 1.00 84.56 109 CYS A C 1
ATOM 852 O O . CYS A 1 109 ? -23.277 10.682 43.925 1.00 84.56 109 CYS A O 1
ATOM 854 N N . ASN A 1 110 ? -25.455 10.591 44.436 1.00 80.69 110 ASN A N 1
ATOM 855 C CA . ASN A 1 110 ? -25.832 11.787 43.673 1.00 80.69 110 ASN A CA 1
ATOM 856 C C . ASN A 1 110 ? -25.489 13.109 44.392 1.00 80.69 110 ASN A C 1
ATOM 858 O O . ASN A 1 110 ? -25.587 14.171 43.785 1.00 80.69 110 ASN A O 1
ATOM 862 N N . ASN A 1 111 ? -25.153 13.069 45.688 1.00 82.50 111 ASN A N 1
ATOM 863 C CA . ASN A 1 111 ? -24.805 14.246 46.491 1.00 82.50 111 ASN A CA 1
ATOM 864 C C . ASN A 1 111 ? -23.870 13.834 47.641 1.00 82.50 111 ASN A C 1
ATOM 866 O O . ASN A 1 111 ? -24.285 13.740 48.801 1.00 82.50 111 ASN A O 1
ATOM 870 N N . TRP A 1 112 ? -22.625 13.508 47.293 1.00 81.38 112 TRP A N 1
ATOM 871 C CA . TRP A 1 112 ? -21.587 13.180 48.265 1.00 81.38 112 TRP A CA 1
ATOM 872 C C . TRP A 1 112 ? -21.151 14.442 49.018 1.00 81.38 112 TRP A C 1
ATOM 874 O O . TRP A 1 112 ? -21.040 15.523 48.446 1.00 81.38 112 TRP A O 1
ATOM 884 N N . LYS A 1 113 ? -20.920 14.308 50.327 1.00 85.44 113 LYS A N 1
ATOM 885 C CA . LYS A 1 113 ? -20.522 15.428 51.201 1.00 85.44 113 LYS A CA 1
ATOM 886 C C . LYS A 1 113 ? -19.043 15.409 51.563 1.00 85.44 113 LYS A C 1
ATOM 888 O O . LYS A 1 113 ? -18.541 16.386 52.110 1.00 85.44 113 LYS A O 1
ATOM 893 N N . THR A 1 114 ? -18.370 14.289 51.317 1.00 89.00 114 THR A N 1
ATOM 894 C CA . THR A 1 114 ? -16.964 14.081 51.658 1.00 89.00 114 THR A CA 1
ATOM 895 C C . THR A 1 114 ? -16.252 13.327 50.544 1.00 89.00 114 THR A C 1
ATOM 897 O O . THR A 1 114 ? -16.856 12.495 49.863 1.00 89.00 114 THR A O 1
ATOM 900 N N . ASP A 1 115 ? -14.949 13.558 50.407 1.00 88.38 115 ASP A N 1
ATOM 901 C CA . ASP A 1 115 ? -14.112 12.871 49.417 1.00 88.38 115 ASP A CA 1
ATOM 902 C C . ASP A 1 115 ? -14.129 11.348 49.617 1.00 88.38 115 ASP A C 1
ATOM 904 O O . ASP A 1 115 ? -14.141 10.587 48.654 1.00 88.38 115 ASP A O 1
ATOM 908 N N . THR A 1 116 ? -14.224 10.878 50.865 1.00 88.56 116 THR A N 1
ATOM 909 C CA . THR A 1 116 ? -14.364 9.446 51.176 1.00 88.56 116 THR A CA 1
ATOM 910 C C . THR A 1 116 ? -15.645 8.849 50.584 1.00 88.56 116 THR A C 1
ATOM 912 O O . THR A 1 116 ? -15.623 7.729 50.082 1.00 88.56 116 THR A O 1
ATOM 915 N N . GLN A 1 117 ? -16.761 9.587 50.613 1.00 87.38 117 GLN A N 1
ATOM 916 C CA . GLN A 1 117 ? -18.016 9.146 49.992 1.00 87.38 117 GLN A CA 1
ATOM 917 C C . GLN A 1 117 ? -17.924 9.165 48.465 1.00 87.38 117 GLN A C 1
ATOM 919 O O . GLN A 1 117 ? -18.422 8.248 47.819 1.00 87.38 117 GLN A O 1
ATOM 924 N N . MET A 1 118 ? -17.255 10.170 4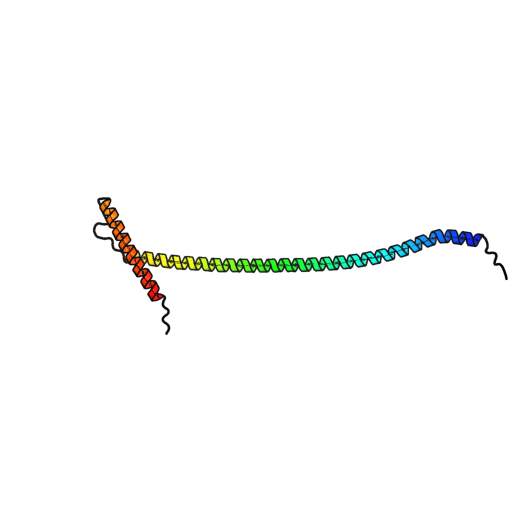7.895 1.00 87.88 118 MET A N 1
ATOM 925 C CA . MET A 1 118 ? -17.006 10.252 46.455 1.00 87.88 118 MET A CA 1
ATOM 926 C C . MET A 1 118 ? -16.219 9.031 45.960 1.00 87.88 118 MET A C 1
ATOM 928 O O . MET A 1 118 ? -16.654 8.368 45.021 1.00 87.88 118 MET A O 1
ATOM 932 N N . VAL A 1 119 ? -15.101 8.698 46.616 1.00 91.25 119 VAL A N 1
ATOM 933 C CA . VAL A 1 119 ? -14.269 7.542 46.245 1.00 91.25 119 VAL A CA 1
ATOM 934 C C . VAL A 1 119 ? -15.067 6.243 46.350 1.00 91.25 119 VAL A C 1
ATOM 936 O O . VAL A 1 119 ? -15.086 5.475 45.393 1.00 91.25 119 VAL A O 1
ATOM 939 N N . ALA A 1 120 ? -15.806 6.035 47.444 1.00 89.56 120 ALA A N 1
ATOM 940 C CA . ALA A 1 120 ? -16.633 4.840 47.617 1.00 89.56 120 ALA A CA 1
ATOM 941 C C . ALA A 1 120 ? -17.707 4.690 46.519 1.00 89.56 120 ALA A C 1
ATOM 943 O O . ALA A 1 120 ? -17.986 3.580 46.067 1.00 89.56 120 ALA A O 1
ATOM 944 N N . CYS A 1 121 ? -18.297 5.797 46.059 1.00 90.88 121 CYS A N 1
ATOM 945 C CA . CYS A 1 121 ? -19.261 5.788 44.960 1.00 90.88 121 CYS A CA 1
ATOM 946 C C . CYS A 1 121 ? -18.616 5.451 43.609 1.00 90.88 121 CYS A C 1
ATOM 948 O O . CYS A 1 121 ? -19.168 4.646 42.862 1.00 90.88 121 CYS A O 1
ATOM 950 N N . VAL A 1 122 ? -17.436 6.007 43.317 1.00 90.75 122 VAL A N 1
ATOM 951 C CA . VAL A 1 122 ? -16.675 5.690 42.095 1.00 90.75 122 VAL A CA 1
ATOM 952 C C . VAL A 1 122 ? -16.212 4.232 42.099 1.00 90.75 122 VAL A C 1
ATOM 954 O O . VAL A 1 122 ? -16.283 3.554 41.077 1.00 90.75 122 VAL A O 1
ATOM 957 N N . GLU A 1 123 ? -15.772 3.714 43.245 1.00 92.06 123 GLU A N 1
ATOM 958 C CA . GLU A 1 123 ? -15.412 2.301 43.394 1.00 92.06 123 GLU A CA 1
ATOM 959 C C . GLU A 1 123 ? -16.604 1.379 43.115 1.00 92.06 123 GLU A C 1
ATOM 961 O O . GLU A 1 123 ? -16.460 0.392 42.390 1.00 92.06 123 GLU A O 1
ATOM 966 N N . GLN A 1 124 ? -17.793 1.715 43.626 1.00 89.62 124 GLN A N 1
ATOM 967 C CA . GLN A 1 124 ? -19.013 0.953 43.348 1.00 89.62 124 GLN A CA 1
ATOM 968 C C . GLN A 1 124 ? -19.438 1.034 41.880 1.00 89.62 124 GLN A C 1
ATOM 970 O O . GLN A 1 124 ? -19.803 0.010 41.300 1.00 89.62 124 GLN A O 1
ATOM 975 N N . GLU A 1 125 ? -19.359 2.213 41.261 1.00 91.81 125 GLU A N 1
ATOM 976 C CA . GLU A 1 125 ? -19.625 2.378 39.830 1.00 91.81 125 GLU A CA 1
ATOM 977 C C . GLU A 1 125 ? -18.674 1.517 38.992 1.00 91.81 125 GLU A C 1
ATOM 979 O O . GLU A 1 125 ? -19.116 0.768 38.121 1.00 91.81 125 GLU A O 1
ATOM 984 N N . ASN A 1 126 ? -17.377 1.547 39.307 1.00 92.81 126 ASN A N 1
ATOM 985 C CA . ASN A 1 126 ? -16.368 0.734 38.635 1.00 92.81 126 ASN A CA 1
ATOM 986 C C . ASN A 1 126 ? -16.628 -0.767 38.809 1.00 92.81 126 ASN A C 1
ATOM 988 O O . ASN A 1 126 ? -16.508 -1.525 37.845 1.00 92.81 126 ASN A O 1
ATOM 992 N N . ALA A 1 127 ? -17.014 -1.209 40.007 1.00 92.88 127 ALA A N 1
ATOM 993 C CA . ALA A 1 127 ? -17.363 -2.605 40.258 1.00 92.88 127 ALA A CA 1
ATOM 994 C C . ALA A 1 127 ? -18.587 -3.041 39.433 1.00 92.88 127 ALA A C 1
ATOM 996 O O . ALA A 1 127 ? -18.558 -4.090 38.783 1.00 92.88 127 ALA A O 1
ATOM 997 N N . ALA A 1 128 ? -19.633 -2.209 39.392 1.00 92.88 128 ALA A N 1
ATOM 998 C CA . ALA A 1 128 ? -20.821 -2.453 38.580 1.00 92.88 128 ALA A CA 1
ATOM 999 C C . ALA A 1 128 ? -20.488 -2.465 37.077 1.00 92.88 128 ALA A C 1
ATOM 1001 O O . ALA A 1 128 ? -20.979 -3.321 36.338 1.00 92.88 128 ALA A O 1
ATOM 1002 N N . LYS A 1 129 ? -19.596 -1.574 36.628 1.00 93.19 129 LYS A N 1
ATOM 1003 C CA . LYS A 1 129 ? -19.127 -1.506 35.240 1.00 93.19 129 LYS A CA 1
ATOM 1004 C C . LYS A 1 129 ? -18.373 -2.769 34.838 1.00 93.19 129 LYS A C 1
ATOM 1006 O O . LYS A 1 129 ? -18.651 -3.330 33.780 1.00 93.19 129 LYS A O 1
ATOM 1011 N N . GLN A 1 130 ? -17.477 -3.256 35.697 1.00 94.25 130 GLN A N 1
ATOM 1012 C CA . GLN A 1 130 ? -16.759 -4.514 35.479 1.00 94.25 130 GLN A CA 1
ATOM 1013 C C . GLN A 1 130 ? -17.714 -5.709 35.418 1.00 94.25 130 GLN A C 1
ATOM 1015 O O . GLN A 1 130 ? -17.539 -6.603 34.591 1.00 94.25 130 GLN A O 1
ATOM 1020 N N . GLU A 1 131 ? -18.737 -5.747 36.274 1.00 92.75 131 GLU A N 1
ATOM 1021 C CA . GLU A 1 131 ? -19.740 -6.808 36.223 1.00 92.75 131 GLU A CA 1
ATOM 1022 C C . GLU A 1 131 ? -20.556 -6.767 34.927 1.00 92.75 131 GLU A C 1
ATOM 1024 O O . GLU A 1 131 ? -20.755 -7.811 34.301 1.00 92.75 131 GLU A O 1
ATOM 1029 N N . PHE A 1 132 ? -20.978 -5.576 34.502 1.00 93.88 132 PHE A N 1
ATOM 1030 C CA . PHE A 1 132 ? -21.639 -5.377 33.217 1.00 93.88 132 PHE A CA 1
ATOM 1031 C C . PHE A 1 132 ? -20.753 -5.841 32.060 1.00 93.88 132 PHE A C 1
ATOM 1033 O O . PHE A 1 132 ? -21.224 -6.586 31.207 1.00 93.88 132 PHE A O 1
ATOM 1040 N N . ASP A 1 133 ? -19.472 -5.468 32.052 1.00 92.81 133 ASP A N 1
ATOM 1041 C CA . ASP A 1 133 ? -18.536 -5.856 30.996 1.00 92.81 133 ASP A CA 1
ATOM 1042 C C . ASP A 1 133 ? -18.371 -7.379 30.920 1.00 92.81 133 ASP A C 1
ATOM 1044 O O . ASP A 1 133 ? -18.472 -7.947 29.834 1.00 92.81 133 ASP A O 1
ATOM 1048 N N . ARG A 1 134 ? -18.257 -8.067 32.065 1.00 92.75 134 ARG A N 1
ATOM 1049 C CA . ARG A 1 134 ? -18.237 -9.540 32.104 1.00 92.75 134 ARG A CA 1
ATOM 1050 C C . ARG A 1 134 ? -19.500 -10.158 31.500 1.00 92.75 134 ARG A C 1
ATOM 1052 O O . ARG A 1 134 ? -19.398 -11.126 30.750 1.00 92.75 134 ARG A O 1
ATOM 1059 N N . LYS A 1 135 ? -20.684 -9.626 31.829 1.00 90.12 135 LYS A N 1
ATOM 1060 C CA . LYS A 1 135 ? -21.970 -10.128 31.307 1.00 90.12 135 LYS A CA 1
ATOM 1061 C C . LYS A 1 135 ? -22.140 -9.826 29.819 1.00 90.12 135 LYS A C 1
ATOM 1063 O O . LYS A 1 135 ? -22.601 -10.685 29.076 1.00 90.12 135 LYS A O 1
ATOM 1068 N N . TRP A 1 136 ? -21.736 -8.637 29.383 1.00 88.50 136 TRP A N 1
ATOM 1069 C CA . TRP A 1 136 ? -21.754 -8.221 27.985 1.00 88.50 136 TRP A CA 1
ATOM 1070 C C . TRP A 1 136 ? -20.866 -9.127 27.128 1.00 88.50 136 TRP A C 1
ATOM 1072 O O . TRP A 1 136 ? -21.311 -9.660 26.113 1.00 88.50 136 TRP A O 1
ATOM 1082 N N . ASP A 1 137 ? -19.639 -9.383 27.583 1.00 87.88 137 ASP A N 1
ATOM 1083 C CA . ASP A 1 137 ? -18.691 -10.248 26.882 1.00 87.88 137 ASP A CA 1
ATOM 1084 C C . ASP A 1 137 ? -19.147 -11.717 26.878 1.00 87.88 137 ASP A C 1
ATOM 1086 O O . ASP A 1 137 ? -18.905 -12.437 25.909 1.00 87.88 137 ASP A O 1
ATOM 1090 N N . ALA A 1 138 ? -19.833 -12.174 27.932 1.00 86.94 138 ALA A N 1
ATOM 1091 C CA . ALA A 1 138 ? -20.453 -13.499 27.966 1.00 86.94 138 ALA A CA 1
ATOM 1092 C C . ALA A 1 138 ? -21.625 -13.615 26.971 1.00 86.94 138 ALA A C 1
ATOM 1094 O O . ALA A 1 138 ? -21.678 -14.581 26.212 1.00 86.94 138 ALA A O 1
ATOM 1095 N N . GLY A 1 139 ? -22.504 -12.609 26.897 1.00 78.38 139 GLY A N 1
ATOM 1096 C CA . GLY A 1 139 ? -23.621 -12.576 25.943 1.00 78.38 139 GLY A CA 1
ATOM 1097 C C . GLY A 1 139 ? -23.177 -12.487 24.475 1.00 78.38 139 GLY A C 1
ATOM 1098 O O . GLY A 1 139 ? -23.807 -13.076 23.594 1.00 78.38 139 GLY A O 1
ATOM 1099 N N . LEU A 1 140 ? -22.048 -11.824 24.201 1.00 62.44 140 LEU A N 1
ATOM 1100 C CA . LEU A 1 140 ? -21.409 -11.819 22.877 1.00 62.44 140 LEU A CA 1
ATOM 1101 C C . LEU A 1 140 ? -20.839 -13.194 22.484 1.00 62.44 140 LEU A C 1
ATOM 1103 O O . LEU A 1 140 ? -20.824 -13.545 21.303 1.00 62.44 140 LEU A O 1
ATOM 1107 N N . LYS A 1 141 ? -20.372 -13.993 23.451 1.00 58.31 141 LYS A N 1
ATOM 1108 C CA . LYS A 1 141 ? -19.871 -15.359 23.201 1.00 58.31 141 LYS A CA 1
ATOM 1109 C C . LYS A 1 141 ? -20.997 -16.350 22.907 1.00 58.31 141 LYS A C 1
ATOM 1111 O O . LYS A 1 141 ? -20.803 -17.267 22.118 1.00 58.31 141 LYS A O 1
ATOM 1116 N N . GLU A 1 142 ? -22.170 -16.146 23.496 1.00 52.41 142 GLU A N 1
ATOM 1117 C CA . GLU A 1 142 ? -23.336 -17.016 23.303 1.00 52.41 142 GLU A CA 1
ATOM 1118 C C . GLU A 1 142 ? -24.047 -16.755 21.963 1.00 52.41 142 GLU A C 1
ATOM 1120 O O . GLU A 1 142 ? -24.484 -17.684 21.292 1.00 52.41 142 GLU A O 1
ATOM 1125 N N . THR A 1 143 ? -24.069 -15.501 21.498 1.00 54.50 143 THR A N 1
ATOM 1126 C CA . THR A 1 143 ? -24.626 -15.122 20.181 1.00 54.50 143 THR A CA 1
ATOM 1127 C C . THR A 1 143 ? -23.691 -15.382 18.993 1.00 54.50 143 THR A C 1
ATOM 1129 O O . THR A 1 143 ? -24.140 -15.346 17.849 1.00 54.50 143 THR A O 1
ATOM 1132 N N . SER A 1 144 ? -22.404 -15.663 19.229 1.00 50.38 144 SER A N 1
ATOM 1133 C CA . SER A 1 144 ? -21.411 -15.950 18.178 1.00 50.38 144 SER A CA 1
ATOM 1134 C C . SER A 1 144 ? -21.164 -17.442 17.926 1.00 50.38 144 SER A C 1
ATOM 1136 O O . SER A 1 144 ? -20.409 -17.778 17.012 1.00 50.38 144 SER A O 1
ATOM 1138 N N . GLN A 1 145 ? -21.814 -18.349 18.667 1.00 37.88 145 GLN A N 1
ATOM 1139 C CA . GLN A 1 145 ? -21.845 -19.765 18.301 1.00 37.88 145 GLN A CA 1
ATOM 1140 C C . GLN A 1 145 ? -22.822 -19.963 17.133 1.00 37.88 145 GLN A C 1
ATOM 1142 O O . GLN A 1 145 ? -24.028 -19.775 17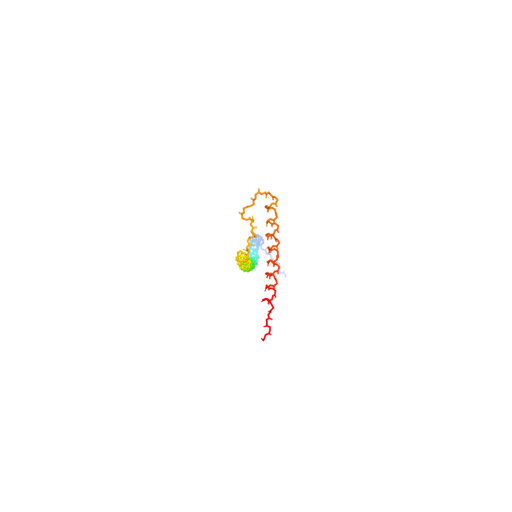.310 1.00 37.88 145 GLN A O 1
ATOM 1147 N N . PRO A 1 146 ? -22.347 -20.345 15.931 1.00 43.19 146 PRO A N 1
ATOM 1148 C CA . PRO A 1 146 ? -23.241 -20.637 14.828 1.00 43.19 146 PRO A CA 1
ATOM 1149 C C . PRO A 1 146 ? -24.069 -21.853 15.227 1.00 43.19 146 PRO A C 1
ATOM 1151 O O . PRO A 1 146 ? -23.538 -22.945 15.441 1.00 43.19 146 PRO A O 1
ATOM 1154 N N . THR A 1 147 ? -25.378 -21.661 15.354 1.00 45.28 147 THR A N 1
ATOM 1155 C CA . THR A 1 147 ? -26.320 -22.766 15.475 1.00 45.28 147 THR A CA 1
ATOM 1156 C C . THR A 1 147 ? -26.257 -23.532 14.156 1.00 45.28 147 THR A C 1
ATOM 1158 O O . THR A 1 147 ? -26.900 -23.148 13.183 1.00 45.28 147 THR A O 1
ATOM 1161 N N . MET A 1 148 ? -25.424 -24.574 14.085 1.00 40.28 148 MET A N 1
ATOM 1162 C CA . MET A 1 148 ? -25.517 -25.552 13.008 1.00 40.28 148 MET A CA 1
ATOM 1163 C C . MET A 1 148 ? -26.877 -26.239 13.153 1.00 40.28 148 MET A C 1
ATOM 1165 O O . MET A 1 148 ? -27.087 -27.028 14.076 1.00 40.28 148 MET A O 1
ATOM 1169 N N . ARG A 1 149 ? -27.808 -25.883 12.272 1.00 38.31 149 ARG A N 1
ATOM 1170 C CA . ARG A 1 149 ? -28.985 -26.680 11.939 1.00 38.31 149 ARG A CA 1
ATOM 1171 C C . ARG A 1 149 ? -28.935 -27.003 10.461 1.00 38.31 149 ARG A C 1
ATOM 1173 O O . ARG A 1 149 ? -28.596 -26.080 9.689 1.00 38.31 149 ARG A O 1
#